Protein AF-A0A9P5T9K4-F1 (afdb_monomer_lite)

Radius of gyration: 27.05 Å; chains: 1; bounding box: 48×56×60 Å

Structure (mmCIF, N/CA/C/O backbone):
data_AF-A0A9P5T9K4-F1
#
_entry.id   AF-A0A9P5T9K4-F1
#
loop_
_atom_site.group_PDB
_atom_site.id
_atom_site.type_symbol
_atom_site.label_atom_id
_atom_site.label_alt_id
_atom_site.label_comp_id
_atom_site.label_asym_id
_atom_site.label_entity_id
_atom_site.label_seq_id
_atom_site.pdbx_PDB_ins_code
_atom_site.Cartn_x
_atom_site.Cartn_y
_atom_site.Cartn_z
_atom_site.occupancy
_atom_site.B_iso_or_equiv
_atom_site.auth_seq_id
_atom_site.auth_comp_id
_atom_site.auth_asym_id
_atom_site.auth_atom_id
_atom_site.pdbx_PDB_model_num
ATOM 1 N N . MET A 1 1 ? -18.510 -46.119 -11.137 1.00 57.06 1 MET A N 1
ATOM 2 C CA . MET A 1 1 ? -18.893 -44.706 -10.922 1.00 57.06 1 MET A CA 1
ATOM 3 C C . MET A 1 1 ? -19.464 -44.498 -9.511 1.00 57.06 1 MET A C 1
ATOM 5 O O . MET A 1 1 ? -18.830 -43.805 -8.734 1.00 57.06 1 MET A O 1
ATOM 9 N N . ALA A 1 2 ? -20.535 -45.196 -9.101 1.00 64.06 2 ALA A N 1
ATOM 10 C CA . ALA A 1 2 ? -21.202 -44.984 -7.798 1.00 64.06 2 ALA A CA 1
ATOM 11 C C . ALA A 1 2 ? -20.360 -45.244 -6.521 1.00 64.06 2 ALA A C 1
ATOM 13 O O . ALA A 1 2 ? -20.549 -44.584 -5.503 1.00 64.06 2 ALA A O 1
ATOM 14 N N . ARG A 1 3 ? -19.406 -46.190 -6.537 1.00 66.56 3 ARG A N 1
ATOM 15 C CA . ARG A 1 3 ? -18.561 -46.477 -5.353 1.00 66.56 3 ARG A CA 1
ATOM 16 C C . ARG A 1 3 ? -17.646 -45.309 -4.975 1.00 66.56 3 ARG A C 1
ATOM 18 O O . ARG A 1 3 ? -17.427 -45.081 -3.789 1.00 66.56 3 ARG A O 1
ATOM 25 N N . SER A 1 4 ? -17.147 -44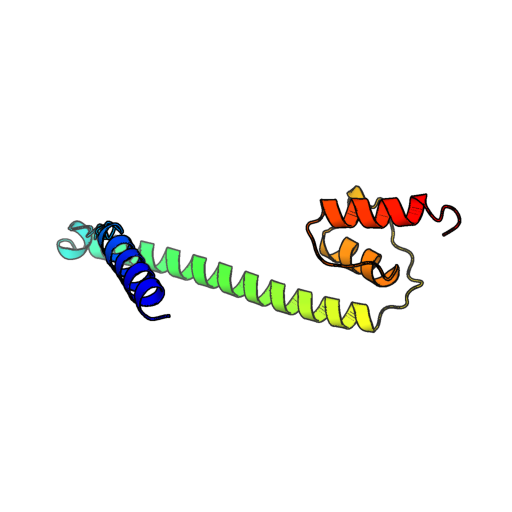.575 -5.966 1.00 74.62 4 SER A N 1
ATOM 26 C CA . SER A 1 4 ? -16.263 -43.427 -5.754 1.00 74.62 4 SER A CA 1
ATOM 27 C C . SER A 1 4 ? -17.026 -42.258 -5.130 1.00 74.62 4 SER A C 1
ATOM 29 O O . SER A 1 4 ? -16.567 -41.673 -4.156 1.00 74.62 4 SER A O 1
ATOM 31 N N . GLU A 1 5 ? -18.249 -42.006 -5.600 1.00 77.75 5 GLU A N 1
ATOM 32 C CA . GLU A 1 5 ? -19.129 -40.965 -5.054 1.00 77.75 5 GLU A CA 1
ATOM 33 C C . GLU A 1 5 ? -19.503 -41.232 -3.593 1.00 77.75 5 GLU A C 1
ATOM 35 O O . GLU A 1 5 ? -19.442 -40.328 -2.760 1.00 77.75 5 GLU A O 1
ATOM 40 N N . ILE A 1 6 ? -19.815 -42.485 -3.244 1.00 82.44 6 ILE A N 1
ATOM 41 C CA . ILE A 1 6 ? -20.100 -42.877 -1.855 1.00 82.44 6 ILE A CA 1
ATOM 42 C C . ILE A 1 6 ? -18.872 -42.644 -0.964 1.00 82.44 6 ILE A C 1
ATOM 44 O O . ILE A 1 6 ? -18.996 -42.176 0.171 1.00 82.44 6 ILE A O 1
ATOM 48 N N . GLN A 1 7 ? -17.674 -42.939 -1.471 1.00 81.38 7 GLN A N 1
ATOM 49 C CA . GLN A 1 7 ? -16.431 -42.759 -0.726 1.00 81.38 7 GLN A CA 1
ATOM 50 C C . GLN A 1 7 ? -16.101 -41.273 -0.517 1.00 81.38 7 GLN A C 1
ATOM 52 O O . GLN A 1 7 ? -15.677 -40.882 0.574 1.00 81.38 7 GLN A O 1
ATOM 57 N N . ASP A 1 8 ? -16.365 -40.436 -1.517 1.00 80.81 8 ASP A N 1
ATOM 58 C CA . ASP A 1 8 ? -16.171 -38.988 -1.442 1.00 80.81 8 ASP A CA 1
ATOM 59 C C . ASP A 1 8 ? -17.196 -38.310 -0.528 1.00 80.81 8 ASP A C 1
ATOM 61 O O . ASP A 1 8 ? -16.840 -37.431 0.264 1.00 80.81 8 ASP A O 1
ATOM 65 N N . LEU A 1 9 ? -18.454 -38.759 -0.555 1.00 81.12 9 LEU A N 1
ATOM 66 C CA . LEU A 1 9 ? -19.487 -38.307 0.377 1.00 81.12 9 LEU A CA 1
ATOM 67 C C . LEU A 1 9 ? -19.130 -38.670 1.822 1.00 81.12 9 LEU A C 1
ATOM 69 O O . LEU A 1 9 ? -19.217 -37.814 2.705 1.00 81.12 9 LEU A O 1
ATOM 73 N N . LYS A 1 10 ? -18.636 -39.890 2.061 1.00 81.00 10 LYS A N 1
ATOM 74 C CA . LYS A 1 10 ? -18.203 -40.339 3.393 1.00 81.00 10 LYS A CA 1
ATOM 75 C C . LYS A 1 10 ? -17.007 -39.532 3.910 1.00 81.00 10 LYS A C 1
ATOM 77 O O . LYS A 1 10 ? -16.998 -39.119 5.068 1.00 81.00 10 LYS A O 1
ATOM 82 N N . LYS A 1 11 ? -16.033 -39.218 3.046 1.00 80.25 11 LYS A N 1
ATOM 83 C CA . LYS A 1 11 ? -14.906 -38.328 3.384 1.00 80.25 11 LYS A CA 1
ATOM 84 C C . LYS A 1 11 ? -15.376 -36.913 3.732 1.00 80.25 11 LYS A C 1
ATOM 86 O O . LYS A 1 11 ? -14.916 -36.347 4.720 1.00 80.25 11 LYS A O 1
ATOM 91 N N . ARG A 1 12 ? -16.306 -36.341 2.957 1.00 76.56 12 ARG A N 1
ATOM 92 C CA . ARG A 1 12 ? -16.856 -34.994 3.207 1.00 76.56 12 ARG A CA 1
ATOM 93 C C . ARG A 1 12 ? -17.688 -34.921 4.486 1.00 76.56 12 ARG A C 1
ATOM 95 O O . ARG A 1 12 ? -17.615 -33.908 5.179 1.00 76.56 12 ARG A O 1
ATOM 102 N N . ALA A 1 13 ? -18.455 -35.964 4.801 1.00 76.44 13 ALA A N 1
ATOM 103 C CA . ALA A 1 13 ? -19.226 -36.050 6.039 1.00 76.44 13 ALA A CA 1
ATOM 104 C C . ALA A 1 13 ? -18.297 -36.097 7.262 1.00 76.44 13 ALA A C 1
ATOM 106 O O . ALA A 1 13 ? -18.379 -35.224 8.126 1.00 76.44 13 ALA A O 1
ATOM 107 N N . ASN A 1 14 ? -17.315 -37.003 7.257 1.00 72.25 14 ASN A N 1
ATOM 108 C CA . ASN A 1 14 ? -16.354 -37.138 8.355 1.00 72.25 14 ASN A CA 1
ATOM 109 C C . ASN A 1 14 ? -15.483 -35.879 8.531 1.00 72.25 14 ASN A C 1
ATOM 111 O O . ASN A 1 14 ? -15.154 -35.500 9.652 1.00 72.25 14 ASN A O 1
ATOM 115 N N . ALA A 1 15 ? -15.146 -35.181 7.440 1.00 69.06 15 ALA A N 1
ATOM 116 C CA . ALA A 1 15 ? -14.413 -33.913 7.494 1.00 69.06 15 ALA A CA 1
ATOM 117 C C . ALA A 1 15 ? -15.250 -32.733 8.028 1.00 69.06 15 ALA A C 1
ATOM 119 O O . ALA A 1 15 ? -14.686 -31.737 8.480 1.00 69.06 15 ALA A O 1
ATOM 120 N N . LYS A 1 16 ? -16.586 -32.802 7.960 1.00 61.94 16 LYS A N 1
ATOM 121 C CA . LYS A 1 16 ? -17.478 -31.810 8.586 1.00 61.94 16 LYS A CA 1
ATOM 122 C C . LYS A 1 16 ? -17.668 -32.080 10.079 1.00 61.94 16 LYS A C 1
ATOM 124 O O . LYS A 1 16 ? -17.795 -31.117 10.829 1.00 61.94 16 LYS A O 1
ATOM 129 N N . GLU A 1 17 ? -17.641 -33.344 10.495 1.00 60.75 17 GLU A N 1
ATOM 130 C CA . GLU A 1 17 ? -17.696 -33.761 11.904 1.00 60.75 17 GLU A CA 1
ATOM 131 C C . GLU A 1 17 ? -16.379 -33.506 12.653 1.00 60.75 17 GLU A C 1
ATOM 133 O O . GLU A 1 17 ? -16.398 -33.069 13.801 1.00 60.75 17 GLU A O 1
ATOM 138 N N . SER A 1 18 ? -15.229 -33.683 11.991 1.00 59.50 18 SER A N 1
ATOM 139 C CA . SER A 1 18 ? -13.910 -33.434 12.594 1.00 59.50 18 SER A CA 1
ATOM 140 C C . SER A 1 18 ? -13.552 -31.952 12.735 1.00 59.50 18 SER A C 1
ATOM 142 O O . SER A 1 18 ? -12.613 -31.602 13.456 1.00 59.50 18 SER A O 1
ATOM 144 N N . ARG A 1 19 ? -14.304 -31.049 12.090 1.00 63.44 19 ARG A N 1
ATOM 145 C CA . ARG A 1 19 ? -14.217 -29.613 12.366 1.00 63.44 19 ARG A CA 1
ATOM 146 C C . ARG A 1 19 ? -14.872 -29.355 13.713 1.00 63.44 19 ARG A C 1
ATOM 148 O O . ARG A 1 19 ? -16.050 -29.011 13.787 1.00 63.44 19 ARG A O 1
ATOM 155 N N . THR A 1 20 ? -14.082 -29.470 14.776 1.00 63.84 20 THR A N 1
ATOM 156 C CA . THR A 1 20 ? -14.392 -28.874 16.073 1.00 63.84 20 THR A CA 1
ATOM 157 C C . THR A 1 20 ? -14.770 -27.419 15.830 1.00 63.84 20 THR A C 1
ATOM 159 O O . THR A 1 20 ? -13.925 -26.565 15.556 1.00 63.84 20 THR A O 1
ATOM 162 N N . ARG A 1 21 ? -16.077 -27.131 15.852 1.00 65.00 21 ARG A N 1
ATOM 163 C CA . ARG A 1 21 ? -16.584 -25.763 15.805 1.00 65.00 21 ARG A CA 1
ATOM 164 C C . ARG A 1 21 ? -15.964 -25.075 17.010 1.00 65.00 21 ARG A C 1
ATOM 166 O O . ARG A 1 21 ? -16.355 -25.366 18.139 1.00 65.00 21 ARG A O 1
ATOM 173 N N . LYS A 1 22 ? -14.947 -24.234 16.788 1.00 64.94 22 LYS A N 1
ATOM 174 C CA . LYS A 1 22 ? -14.384 -23.396 17.847 1.00 64.94 22 LYS A CA 1
ATOM 175 C C . LYS A 1 22 ? -15.568 -22.658 18.455 1.00 64.94 22 LYS A C 1
ATOM 177 O O . LYS A 1 22 ? -16.196 -21.849 17.776 1.00 64.94 22 LYS A O 1
ATOM 182 N N . ARG A 1 23 ? -15.923 -23.004 19.695 1.00 64.38 23 ARG A N 1
ATOM 183 C CA . ARG A 1 23 ? -16.966 -22.299 20.434 1.00 64.38 23 ARG A CA 1
ATOM 184 C C . ARG A 1 23 ? -16.528 -20.843 20.493 1.00 64.38 23 ARG A C 1
ATOM 186 O O . ARG A 1 23 ? -15.459 -20.546 21.026 1.00 64.38 23 ARG A O 1
ATOM 193 N N . GLN A 1 24 ? -17.306 -19.966 19.873 1.00 62.31 24 GLN A N 1
ATOM 194 C CA . GLN A 1 24 ? -17.049 -18.538 19.903 1.00 62.31 24 GLN A CA 1
ATOM 195 C C . GLN A 1 24 ? -17.202 -18.103 21.361 1.00 62.31 24 GLN A C 1
ATOM 197 O O . GLN A 1 24 ? -18.299 -18.153 21.913 1.00 62.31 24 GLN A O 1
ATOM 202 N N . LYS A 1 25 ? -16.085 -17.784 22.026 1.00 63.44 25 LYS A N 1
ATOM 203 C CA . LYS A 1 25 ? -16.126 -17.224 23.377 1.00 63.44 25 LYS A CA 1
ATOM 204 C C . LYS A 1 25 ? -16.785 -15.855 23.273 1.00 63.44 25 LYS A C 1
ATOM 206 O O . LYS A 1 25 ? -16.205 -14.926 22.718 1.00 63.44 25 LYS A O 1
ATOM 211 N N . LEU A 1 26 ? -18.010 -15.767 23.773 1.00 61.59 26 LEU A N 1
ATOM 212 C CA . LEU A 1 26 ? -18.713 -14.510 23.968 1.00 61.59 26 LEU A CA 1
ATOM 213 C C . LEU A 1 26 ? -18.081 -13.856 25.198 1.00 61.59 26 LEU A C 1
ATOM 215 O O . LEU A 1 26 ? -18.388 -14.214 26.331 1.00 61.59 26 LEU A O 1
ATOM 219 N N . ASN A 1 27 ? -17.118 -12.965 24.966 1.00 62.03 27 ASN A N 1
ATOM 220 C CA . ASN A 1 27 ? -16.576 -12.119 26.023 1.00 62.03 27 ASN A CA 1
ATOM 221 C C . ASN A 1 27 ? -17.631 -11.056 26.338 1.00 62.03 27 ASN A C 1
ATOM 223 O O . ASN A 1 27 ? -17.641 -9.986 25.736 1.00 62.03 27 ASN A O 1
ATOM 227 N N . VAL A 1 28 ? -18.563 -11.400 27.224 1.00 63.25 28 VAL A N 1
ATOM 228 C CA . VAL A 1 28 ? -19.533 -10.454 27.773 1.00 63.25 28 VAL A CA 1
ATOM 229 C C . VAL A 1 28 ? -18.877 -9.802 28.976 1.00 63.25 28 VAL A C 1
ATOM 231 O O . VAL A 1 28 ? -18.682 -10.443 30.008 1.00 63.25 28 VAL A O 1
ATOM 234 N N . ASP A 1 29 ? -18.497 -8.538 28.830 1.00 66.38 29 ASP A N 1
ATOM 235 C CA . ASP A 1 29 ? -17.967 -7.758 29.938 1.00 66.38 29 ASP A CA 1
ATOM 236 C C . ASP A 1 29 ? -19.149 -7.370 30.840 1.00 66.38 29 ASP A C 1
ATOM 238 O O . ASP A 1 29 ? -19.887 -6.425 30.564 1.00 66.38 29 ASP A O 1
ATOM 242 N N . ALA A 1 30 ? -19.413 -8.176 31.875 1.00 66.19 30 ALA A N 1
ATOM 243 C CA . ALA A 1 30 ? -20.613 -8.056 32.712 1.00 66.19 30 ALA A CA 1
ATOM 244 C C . ALA A 1 30 ? -20.771 -6.653 33.327 1.00 66.19 30 ALA A C 1
ATOM 246 O O . ALA A 1 30 ? -21.891 -6.185 33.515 1.00 66.19 30 ALA A O 1
ATOM 247 N N . ARG A 1 31 ? -19.655 -5.943 33.551 1.00 60.28 31 ARG A N 1
ATOM 248 C CA . ARG A 1 31 ? -19.642 -4.559 34.048 1.00 60.28 31 ARG A CA 1
ATOM 249 C C . ARG A 1 31 ? -20.342 -3.581 33.108 1.00 60.28 31 ARG A C 1
ATOM 251 O O . ARG A 1 31 ? -20.943 -2.630 33.592 1.00 60.28 31 ARG A O 1
ATOM 258 N N . CYS A 1 32 ? -20.310 -3.826 31.799 1.00 61.41 32 CYS A N 1
ATOM 259 C CA . CYS A 1 32 ? -20.996 -3.001 30.805 1.00 61.41 32 CYS A CA 1
ATOM 260 C C . CYS A 1 32 ? -22.522 -3.158 30.844 1.00 61.41 32 CYS A C 1
ATOM 262 O O . CYS A 1 32 ? -23.223 -2.300 30.321 1.00 61.41 32 CYS A O 1
ATOM 264 N N . LEU A 1 33 ? -23.033 -4.239 31.445 1.00 65.19 33 LEU A N 1
ATOM 265 C CA . LEU A 1 33 ? -24.468 -4.512 31.566 1.00 65.19 33 LEU A CA 1
ATOM 266 C C . LEU A 1 33 ? -25.047 -4.082 32.919 1.00 65.19 33 LEU A C 1
ATOM 268 O O . LEU A 1 33 ? -26.249 -3.862 33.015 1.00 65.19 33 LEU A O 1
ATOM 272 N N . THR A 1 34 ? -24.218 -4.003 33.964 1.00 73.56 34 THR A N 1
ATOM 273 C CA . THR A 1 34 ? -24.688 -3.853 35.352 1.00 73.56 34 THR A CA 1
ATOM 274 C C . THR A 1 34 ? -24.304 -2.534 36.019 1.00 73.56 34 THR A C 1
ATOM 276 O O . THR A 1 34 ? -24.747 -2.292 37.137 1.00 73.56 34 THR A O 1
ATOM 279 N N . SER A 1 35 ? -23.459 -1.705 35.400 1.00 78.38 35 SER A N 1
ATOM 280 C CA . SER A 1 35 ? -23.023 -0.419 35.962 1.00 78.38 35 SER A CA 1
ATOM 281 C C . SER A 1 35 ? -23.028 0.683 34.906 1.00 78.38 35 SER A C 1
ATOM 283 O O . SER A 1 35 ? -22.542 0.482 33.790 1.00 78.38 35 SER A O 1
ATOM 285 N N . ASP A 1 36 ? -23.503 1.868 35.290 1.00 78.06 36 ASP A N 1
ATOM 286 C CA . ASP A 1 36 ? -23.500 3.069 34.447 1.00 78.06 36 ASP A CA 1
ATOM 287 C C . ASP A 1 36 ? -22.076 3.469 34.020 1.00 78.06 36 ASP A C 1
ATOM 289 O O . ASP A 1 36 ? -21.854 3.910 32.891 1.00 78.06 36 ASP A O 1
ATOM 293 N N . GLU A 1 37 ? -21.079 3.251 34.884 1.00 77.81 37 GLU A N 1
ATOM 294 C CA . GLU A 1 37 ? -19.666 3.492 34.559 1.00 77.81 37 GLU A CA 1
ATOM 295 C C . GLU A 1 37 ? -19.158 2.520 33.485 1.00 77.81 37 GLU A C 1
ATOM 297 O O . GLU A 1 37 ? -18.435 2.909 32.565 1.00 77.81 37 GLU A O 1
ATOM 302 N N . GLY A 1 38 ? -19.575 1.253 33.564 1.00 77.38 38 GLY A N 1
ATOM 303 C CA . GLY A 1 38 ? -19.217 0.235 32.580 1.00 77.38 38 GLY A CA 1
ATOM 304 C C . GLY A 1 38 ? -19.870 0.479 31.220 1.00 77.38 38 GLY A C 1
ATOM 305 O O . GLY A 1 38 ? -19.244 0.220 30.190 1.00 77.38 38 GLY A O 1
ATOM 306 N N . LEU A 1 39 ? -21.095 1.012 31.206 1.00 78.31 39 LEU A N 1
ATOM 307 C CA . LEU A 1 39 ? -21.789 1.414 29.983 1.00 78.31 39 LEU A CA 1
ATOM 308 C C . LEU A 1 39 ? -21.058 2.572 29.284 1.00 78.31 39 LEU A C 1
ATOM 310 O O . LEU A 1 39 ? -20.827 2.513 28.075 1.00 78.31 39 LEU A O 1
ATOM 314 N N . ARG A 1 40 ? -20.631 3.597 30.039 1.00 81.88 40 ARG A N 1
ATOM 315 C CA . ARG A 1 40 ? -19.875 4.742 29.493 1.00 81.88 40 ARG A CA 1
ATOM 316 C C . ARG A 1 40 ? -18.537 4.313 28.896 1.00 81.88 40 ARG A C 1
ATOM 318 O O . ARG A 1 40 ? -18.231 4.684 27.765 1.00 81.88 40 ARG A O 1
ATOM 325 N N . LEU A 1 41 ? -17.779 3.471 29.601 1.00 79.88 41 LEU A N 1
ATOM 326 C CA . LEU A 1 41 ? -16.508 2.941 29.095 1.00 79.88 41 LEU A CA 1
ATOM 327 C C . LEU A 1 41 ? -16.691 2.109 27.815 1.00 79.88 41 LEU A C 1
ATOM 329 O O . LEU A 1 41 ? -15.877 2.207 26.895 1.00 79.88 41 LEU A O 1
ATOM 333 N N . ALA A 1 42 ? -17.765 1.317 27.724 1.00 81.81 42 ALA A N 1
ATOM 334 C CA . ALA A 1 42 ? -18.079 0.556 26.516 1.00 81.81 42 ALA A CA 1
ATOM 335 C C . ALA A 1 42 ? -18.375 1.475 25.324 1.00 81.81 42 ALA A C 1
ATOM 337 O O . ALA A 1 42 ? -17.836 1.261 24.238 1.00 81.81 42 ALA A O 1
ATOM 338 N N . GLN A 1 43 ? -19.180 2.520 25.537 1.00 84.31 43 GLN A N 1
ATOM 339 C CA . GLN A 1 43 ? -19.514 3.505 24.507 1.00 84.31 43 GLN A CA 1
ATOM 340 C C . GLN A 1 43 ? -18.274 4.264 24.017 1.00 84.31 43 GLN A C 1
ATOM 342 O O . GLN A 1 43 ? -18.077 4.402 22.809 1.00 84.31 43 GLN A O 1
ATOM 347 N N . GLU A 1 44 ? -17.395 4.700 24.922 1.00 83.38 44 GLU A N 1
ATOM 348 C CA . GLU A 1 44 ? -16.137 5.361 24.554 1.00 83.38 44 GLU A CA 1
ATOM 349 C C . GLU A 1 44 ? -15.218 4.438 23.748 1.00 83.38 44 GLU A C 1
ATOM 351 O O . GLU A 1 44 ? -14.651 4.838 22.726 1.00 83.38 44 GLU A O 1
ATOM 356 N N . GLN A 1 45 ? -15.091 3.180 24.172 1.00 83.38 45 GLN A N 1
ATOM 357 C CA . GLN A 1 45 ? -14.247 2.214 23.483 1.00 83.38 45 GLN A CA 1
ATOM 358 C C . GLN A 1 45 ? -14.811 1.850 22.102 1.00 83.38 45 GLN A C 1
ATOM 360 O O . GLN A 1 45 ? -14.047 1.680 21.149 1.00 83.38 45 GLN A O 1
ATOM 365 N N . GLN A 1 46 ? -16.135 1.773 21.971 1.00 83.00 46 GLN A N 1
ATOM 366 C CA . GLN A 1 46 ? -16.805 1.550 20.695 1.00 83.00 46 GLN A CA 1
ATOM 367 C C . GLN A 1 46 ? -16.611 2.745 19.751 1.00 83.00 46 GLN A C 1
ATOM 369 O O . GLN A 1 46 ? -16.158 2.553 18.623 1.00 83.00 46 GLN A O 1
ATOM 374 N N . ALA A 1 47 ? -16.786 3.975 20.241 1.00 84.88 47 ALA A N 1
ATOM 375 C CA . ALA A 1 47 ? -16.525 5.189 19.468 1.00 84.88 47 ALA A CA 1
ATOM 376 C C . ALA A 1 47 ? -15.057 5.296 19.007 1.00 84.88 47 ALA A C 1
ATOM 378 O O . ALA A 1 47 ? -14.774 5.761 17.900 1.00 84.88 47 ALA A O 1
ATOM 379 N N . LEU A 1 48 ? -14.096 4.851 19.825 1.00 85.12 48 LEU A N 1
ATOM 380 C CA . LEU A 1 48 ? -12.683 4.781 19.436 1.00 85.12 48 LEU A CA 1
ATOM 381 C C . LEU A 1 48 ? -12.440 3.769 18.311 1.00 85.12 48 LEU A C 1
ATOM 383 O O . LEU A 1 48 ? -11.697 4.072 17.374 1.00 85.12 48 LEU A O 1
ATOM 387 N N . ARG A 1 49 ? -13.058 2.585 18.386 1.00 84.44 49 ARG A N 1
ATOM 388 C CA . ARG A 1 49 ? -12.947 1.556 17.340 1.00 84.44 49 ARG A CA 1
ATOM 389 C C . ARG A 1 49 ? -13.556 2.038 16.030 1.00 84.44 49 ARG A C 1
ATOM 391 O O . ARG A 1 49 ? -12.878 1.972 15.010 1.00 84.44 49 ARG A O 1
ATOM 398 N N . GLU A 1 50 ? -14.753 2.613 16.074 1.00 84.44 50 GLU A N 1
ATOM 399 C CA . GLU A 1 50 ? -15.429 3.169 14.895 1.00 84.44 50 GLU A CA 1
ATOM 400 C C . GLU A 1 50 ? -14.596 4.280 14.240 1.00 84.44 50 GLU A C 1
ATOM 402 O O . GLU A 1 50 ? -14.377 4.268 13.029 1.00 84.44 50 GLU A O 1
ATOM 407 N N . LYS A 1 51 ? -14.012 5.193 15.031 1.00 85.56 51 LYS A N 1
ATOM 408 C CA . LYS A 1 51 ? -13.087 6.215 14.508 1.00 85.56 51 LYS A CA 1
ATOM 409 C C . LYS A 1 51 ? -11.856 5.605 13.835 1.00 85.56 51 LYS A C 1
ATOM 411 O O . LYS A 1 51 ? -11.394 6.125 12.820 1.00 85.56 51 LYS A O 1
ATOM 416 N N . GLN A 1 52 ? -11.285 4.538 14.394 1.00 83.88 52 GLN A N 1
ATOM 417 C CA . GLN A 1 52 ? -10.130 3.866 13.793 1.00 83.88 52 GLN A CA 1
ATOM 418 C C . GLN A 1 52 ? -10.500 3.109 12.515 1.00 83.88 52 GLN A C 1
ATOM 420 O O . GLN A 1 52 ? -9.721 3.120 11.562 1.00 83.88 52 GLN A O 1
ATOM 425 N N . GLU A 1 53 ? -11.659 2.458 12.482 1.00 82.50 53 GLU A N 1
ATOM 426 C CA . GLU A 1 53 ? -12.149 1.751 11.298 1.00 82.50 53 GLU A CA 1
ATOM 427 C C . GLU A 1 53 ? -12.465 2.717 10.159 1.00 82.50 53 GLU A C 1
ATOM 429 O O . GLU A 1 53 ? -11.997 2.493 9.043 1.00 82.50 53 GLU A O 1
ATOM 434 N N . ASN A 1 54 ? -13.125 3.841 10.446 1.00 82.94 54 ASN A N 1
ATOM 435 C CA . ASN A 1 54 ? -13.391 4.875 9.446 1.00 82.94 54 ASN A CA 1
ATOM 436 C C . ASN A 1 54 ? -12.090 5.434 8.856 1.00 82.94 54 ASN A C 1
ATOM 438 O O . ASN A 1 54 ? -11.937 5.459 7.638 1.00 82.94 54 ASN A O 1
ATOM 442 N N . LYS A 1 55 ? -11.088 5.747 9.692 1.00 85.56 55 LYS A N 1
ATOM 443 C CA . LYS A 1 55 ? -9.763 6.185 9.208 1.00 85.56 55 LYS A CA 1
ATOM 444 C C . LYS A 1 55 ? -9.077 5.145 8.323 1.00 85.56 55 LYS A C 1
ATOM 446 O O . LYS A 1 55 ? -8.439 5.497 7.333 1.00 85.56 55 LYS A O 1
ATOM 451 N N . LYS A 1 56 ? -9.169 3.859 8.675 1.00 84.94 56 LYS A N 1
ATOM 452 C CA . LYS A 1 56 ? -8.597 2.774 7.860 1.00 84.94 56 LYS A CA 1
ATOM 453 C C . LYS A 1 56 ? -9.309 2.656 6.516 1.00 84.94 56 LYS A C 1
ATOM 455 O O . LYS A 1 56 ? -8.643 2.436 5.507 1.00 84.94 56 LYS A O 1
ATOM 460 N N . ARG A 1 57 ? -10.633 2.808 6.508 1.00 77.56 57 ARG A N 1
ATOM 461 C CA . ARG A 1 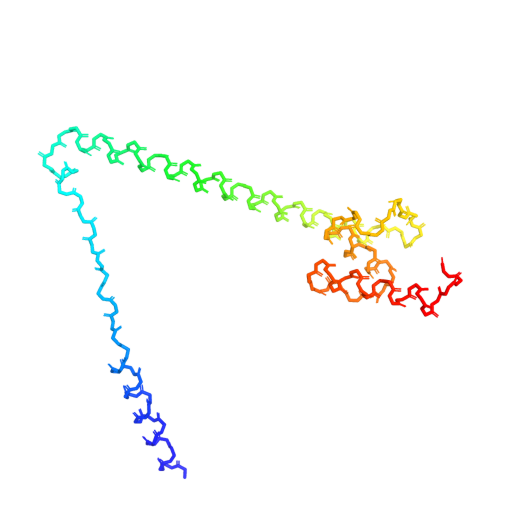57 ? -11.446 2.755 5.297 1.00 77.56 57 ARG A CA 1
ATOM 462 C C . ARG A 1 57 ? -11.147 3.931 4.371 1.00 77.56 57 ARG A C 1
ATOM 464 O O . ARG A 1 57 ? -10.816 3.694 3.216 1.00 77.56 57 ARG A O 1
ATOM 471 N N . GLU A 1 58 ? -11.137 5.155 4.891 1.00 83.19 58 GLU A N 1
ATOM 472 C CA . GLU A 1 58 ? -10.764 6.354 4.127 1.00 83.19 58 GLU A CA 1
ATOM 473 C C . GLU A 1 58 ? -9.349 6.231 3.543 1.00 83.19 58 GLU A C 1
ATOM 475 O O . GLU A 1 58 ? -9.132 6.488 2.361 1.00 83.19 58 GLU A O 1
ATOM 480 N N . ALA A 1 59 ? -8.378 5.759 4.334 1.00 82.12 59 ALA A N 1
ATOM 481 C CA . ALA A 1 59 ? -7.015 5.543 3.853 1.00 82.12 59 ALA A CA 1
ATOM 482 C C . ALA A 1 59 ? -6.933 4.467 2.756 1.00 82.12 59 ALA A C 1
ATOM 484 O O . ALA A 1 59 ? -6.101 4.565 1.853 1.00 82.12 59 ALA A O 1
ATOM 485 N N . HIS A 1 60 ? -7.768 3.428 2.828 1.00 79.25 60 HIS A N 1
ATOM 486 C CA . HIS A 1 60 ? -7.855 2.415 1.781 1.00 79.25 60 HIS A CA 1
ATOM 487 C C . HIS A 1 60 ? -8.473 2.992 0.502 1.00 79.25 60 HIS A C 1
ATOM 489 O O . HIS A 1 60 ? -7.908 2.819 -0.573 1.00 79.25 60 HIS A O 1
ATOM 495 N N . GLU A 1 61 ? -9.582 3.721 0.613 1.00 80.75 61 GLU A N 1
ATOM 496 C CA . GLU A 1 61 ? -10.256 4.358 -0.524 1.00 80.75 61 GLU A CA 1
ATOM 497 C C . GLU A 1 61 ? -9.337 5.370 -1.227 1.00 80.75 61 GLU A C 1
ATOM 499 O O . GLU A 1 61 ? -9.212 5.337 -2.451 1.00 80.75 61 GLU A O 1
ATOM 504 N N . GLN A 1 62 ? -8.583 6.178 -0.473 1.00 80.56 62 GLN A N 1
ATOM 505 C CA . GLN A 1 62 ? -7.577 7.086 -1.038 1.00 80.56 62 GLN A CA 1
ATOM 506 C C . GLN A 1 62 ? -6.437 6.347 -1.748 1.00 80.56 62 GLN A C 1
ATOM 508 O O . GLN A 1 62 ? -5.958 6.801 -2.787 1.00 80.56 62 GLN A O 1
ATOM 513 N N . ARG A 1 63 ? -5.983 5.208 -1.208 1.00 77.31 63 ARG A N 1
ATOM 514 C CA . ARG A 1 63 ? -4.948 4.387 -1.857 1.00 77.31 63 ARG A CA 1
ATOM 515 C C . ARG A 1 63 ? -5.436 3.824 -3.183 1.00 77.31 63 ARG A C 1
ATOM 517 O O . ARG A 1 63 ? -4.702 3.916 -4.159 1.00 77.31 63 ARG A O 1
ATOM 524 N N . VAL A 1 64 ? -6.663 3.309 -3.218 1.00 79.38 64 VAL A N 1
ATOM 525 C CA . VAL A 1 64 ? -7.277 2.781 -4.442 1.00 79.38 64 VAL A CA 1
ATOM 526 C C . VAL A 1 64 ? -7.462 3.891 -5.478 1.00 79.38 64 VAL A C 1
ATOM 528 O O . VAL A 1 64 ? -7.092 3.707 -6.633 1.00 79.38 64 VAL A O 1
ATOM 531 N N . ALA A 1 65 ? -7.957 5.065 -5.073 1.00 79.00 65 ALA A N 1
ATOM 532 C CA . ALA A 1 65 ? -8.119 6.204 -5.977 1.00 79.00 65 ALA A CA 1
ATOM 533 C C . ALA A 1 65 ? -6.779 6.658 -6.581 1.00 79.00 65 ALA A C 1
ATOM 535 O O . ALA A 1 65 ? -6.677 6.863 -7.789 1.00 79.00 65 ALA A O 1
ATOM 536 N N . LYS A 1 66 ? -5.729 6.747 -5.756 1.00 80.81 66 LYS A N 1
ATOM 537 C CA . LYS A 1 66 ? -4.386 7.142 -6.201 1.00 80.81 66 LYS A CA 1
ATOM 538 C C . LYS A 1 66 ? -3.721 6.090 -7.094 1.00 80.81 66 LYS A C 1
ATOM 540 O O . LYS A 1 66 ? -2.941 6.439 -7.975 1.00 80.81 66 LYS A O 1
ATOM 545 N N . GLU A 1 67 ? -3.997 4.809 -6.866 1.00 78.88 67 GLU A N 1
ATOM 546 C CA . GLU A 1 67 ? -3.520 3.724 -7.729 1.00 78.88 67 GLU A CA 1
ATOM 547 C C . GLU A 1 67 ? -4.204 3.774 -9.102 1.00 78.88 67 GLU A C 1
ATOM 549 O O . GLU A 1 67 ? -3.513 3.707 -10.114 1.00 78.88 67 GLU A O 1
ATOM 554 N N . ALA A 1 68 ? -5.516 4.026 -9.148 1.00 75.44 68 ALA A N 1
ATOM 555 C CA . ALA A 1 68 ? -6.254 4.205 -10.399 1.00 75.44 68 ALA A CA 1
ATOM 556 C C . ALA A 1 68 ? -5.785 5.438 -11.195 1.00 75.44 68 ALA A C 1
ATOM 558 O O . ALA A 1 68 ? -5.681 5.390 -12.419 1.00 75.44 68 ALA A O 1
ATOM 559 N N . GLU A 1 69 ? -5.469 6.543 -10.515 1.00 80.62 69 GLU A N 1
ATOM 560 C CA . GLU A 1 69 ? -4.889 7.729 -11.154 1.00 80.62 69 GLU A CA 1
ATOM 561 C C . GLU A 1 69 ? -3.501 7.431 -11.738 1.00 80.62 69 GLU A C 1
ATOM 563 O O . GLU A 1 69 ? -3.224 7.772 -12.886 1.00 80.62 69 GLU A O 1
ATOM 568 N N . ARG A 1 70 ? -2.647 6.716 -10.994 1.00 75.62 70 ARG A N 1
ATOM 569 C CA . ARG A 1 70 ? -1.342 6.277 -11.506 1.00 75.62 70 ARG A CA 1
ATOM 570 C C . ARG A 1 70 ? -1.467 5.333 -12.695 1.00 75.62 70 ARG A C 1
ATOM 572 O O . ARG A 1 70 ? -0.663 5.433 -13.611 1.00 75.62 70 ARG A O 1
ATOM 579 N N . GLU A 1 71 ? -2.450 4.438 -12.714 1.00 74.38 71 GLU A N 1
ATOM 580 C CA . GLU A 1 71 ? -2.699 3.581 -13.879 1.00 74.38 71 GLU A CA 1
ATOM 581 C C . GLU A 1 71 ? -3.099 4.376 -15.122 1.00 74.38 71 GLU A C 1
ATOM 583 O O . GLU A 1 71 ? -2.644 4.046 -16.214 1.00 74.38 71 GLU A O 1
ATOM 588 N N . ARG A 1 72 ? -3.883 5.449 -14.967 1.00 76.69 72 ARG A N 1
ATOM 589 C CA . ARG A 1 72 ? -4.177 6.363 -16.081 1.00 76.69 72 ARG A CA 1
ATOM 590 C C . ARG A 1 72 ? -2.913 7.047 -16.583 1.00 76.69 72 ARG A C 1
ATOM 592 O O . ARG A 1 72 ? -2.650 7.015 -17.779 1.00 76.69 72 ARG A O 1
ATOM 599 N N . LEU A 1 73 ? -2.092 7.560 -15.668 1.00 78.06 73 LEU A N 1
ATOM 600 C CA . LEU A 1 73 ? -0.810 8.167 -16.025 1.00 78.06 73 LEU A CA 1
ATOM 601 C C . LEU A 1 73 ? 0.117 7.170 -16.732 1.00 78.06 73 LEU A C 1
ATOM 603 O O . LEU A 1 73 ? 0.745 7.541 -17.706 1.00 78.06 73 LEU A O 1
ATOM 607 N N . ARG A 1 74 ? 0.147 5.885 -16.349 1.00 74.69 74 ARG A N 1
ATOM 608 C CA . ARG A 1 74 ? 0.940 4.857 -17.063 1.00 74.69 74 ARG A CA 1
ATOM 609 C C . ARG A 1 74 ? 0.545 4.675 -18.528 1.00 74.69 74 ARG A C 1
ATOM 611 O O . ARG A 1 74 ? 1.385 4.251 -19.316 1.00 74.69 74 ARG A O 1
ATOM 618 N N . LEU A 1 75 ? -0.726 4.898 -18.864 1.00 71.94 75 LEU A N 1
ATOM 619 C CA . LEU A 1 75 ? -1.223 4.796 -20.238 1.00 71.94 75 LEU A CA 1
ATOM 620 C C . LEU A 1 75 ? -0.884 6.044 -21.060 1.00 71.94 75 LEU A C 1
ATOM 622 O O . LEU A 1 75 ? -0.741 5.941 -22.274 1.00 71.94 75 LEU A O 1
ATOM 626 N N . GLU A 1 76 ? -0.771 7.198 -20.402 1.00 75.75 76 GLU A N 1
ATOM 627 C CA . GLU A 1 76 ? -0.463 8.485 -21.033 1.00 75.75 76 GLU A CA 1
ATOM 628 C C . GLU A 1 76 ? 1.043 8.794 -21.065 1.00 75.75 76 GLU A C 1
ATOM 630 O O . GLU A 1 76 ? 1.492 9.530 -21.939 1.00 75.75 76 GLU A O 1
ATOM 635 N N . SER A 1 77 ? 1.828 8.239 -20.138 1.00 69.81 77 SER A N 1
ATOM 636 C CA . SER A 1 77 ? 3.266 8.478 -20.027 1.00 69.81 77 SER A CA 1
ATOM 637 C C . SER A 1 77 ? 4.033 7.884 -21.204 1.00 69.81 77 SER A C 1
ATOM 639 O O . SER A 1 77 ? 3.937 6.692 -21.513 1.00 69.81 77 SER A O 1
ATOM 641 N N . ASP A 1 78 ? 4.881 8.717 -21.802 1.00 68.44 78 ASP A N 1
ATOM 642 C CA . ASP A 1 78 ? 5.817 8.300 -22.832 1.00 68.44 78 ASP A CA 1
ATOM 643 C C . ASP A 1 78 ? 6.845 7.308 -22.280 1.00 68.44 78 ASP A C 1
ATOM 645 O O . ASP A 1 78 ? 7.430 7.481 -21.210 1.00 68.44 78 ASP A O 1
ATOM 649 N N . ARG A 1 79 ? 7.153 6.287 -23.084 1.00 69.12 79 ARG A N 1
ATOM 650 C CA . ARG A 1 79 ? 8.167 5.261 -22.778 1.00 69.12 79 ARG A CA 1
ATOM 651 C C . ARG A 1 79 ? 9.579 5.809 -22.545 1.00 69.12 79 ARG A C 1
ATOM 653 O O . ARG A 1 79 ? 10.430 5.070 -22.065 1.00 69.12 79 ARG A O 1
ATOM 660 N N . ASN A 1 80 ? 9.823 7.060 -22.924 1.00 72.12 80 ASN A N 1
ATOM 661 C CA . ASN A 1 80 ? 11.139 7.691 -22.936 1.00 72.12 80 ASN A CA 1
ATOM 662 C C . ASN A 1 80 ? 11.403 8.599 -21.729 1.00 72.12 80 ASN A C 1
ATOM 664 O O . ASN A 1 80 ? 12.408 9.309 -21.718 1.00 72.12 80 ASN A O 1
ATOM 668 N N . GLU A 1 81 ? 10.524 8.615 -20.725 1.00 73.44 81 GLU A N 1
ATOM 669 C CA . GLU A 1 81 ? 10.761 9.415 -19.527 1.00 73.44 81 GLU A CA 1
ATOM 670 C C . GLU A 1 81 ? 11.942 8.836 -18.715 1.00 73.44 81 GLU A C 1
ATOM 672 O O . GLU A 1 81 ? 11.888 7.685 -18.266 1.00 73.44 81 GLU A O 1
ATOM 677 N N . PRO A 1 82 ? 13.034 9.599 -18.510 1.00 71.81 82 PRO A N 1
ATOM 678 C CA . PRO A 1 82 ? 14.185 9.110 -17.766 1.00 71.81 82 PRO A CA 1
ATOM 679 C C . PRO A 1 82 ? 13.837 8.990 -16.279 1.00 71.81 82 PRO A C 1
ATOM 681 O O . PRO A 1 82 ? 13.496 9.970 -15.614 1.00 71.81 82 PRO A O 1
ATOM 684 N N . PHE A 1 83 ? 13.977 7.791 -15.712 1.00 78.69 83 PHE A N 1
ATOM 685 C CA . PHE A 1 83 ? 13.807 7.612 -14.273 1.00 78.69 83 PHE A CA 1
ATOM 686 C C . PHE A 1 83 ? 15.061 8.081 -13.519 1.00 78.69 83 PHE A C 1
ATOM 688 O O . PHE A 1 83 ? 16.193 7.746 -13.858 1.00 78.69 83 PHE A O 1
ATOM 695 N N . THR A 1 84 ? 14.870 8.853 -12.449 1.00 80.81 84 THR A N 1
ATOM 696 C CA . THR A 1 84 ? 15.974 9.417 -11.653 1.00 80.81 84 THR A CA 1
ATOM 697 C C . THR A 1 84 ? 16.309 8.567 -10.425 1.00 80.81 84 THR A C 1
ATOM 699 O O . THR A 1 84 ? 15.417 8.119 -9.709 1.00 80.81 84 THR A O 1
ATOM 702 N N . GLY A 1 85 ? 17.594 8.385 -10.112 1.00 86.31 85 GLY A N 1
ATOM 703 C CA . GLY A 1 85 ? 18.048 7.705 -8.889 1.00 86.31 85 GLY A CA 1
ATOM 704 C C . GLY A 1 85 ? 18.112 6.173 -8.970 1.00 86.31 85 GLY A C 1
ATOM 705 O O . GLY A 1 85 ? 17.770 5.560 -9.976 1.00 86.31 85 GLY A O 1
ATOM 706 N N . ALA A 1 86 ? 1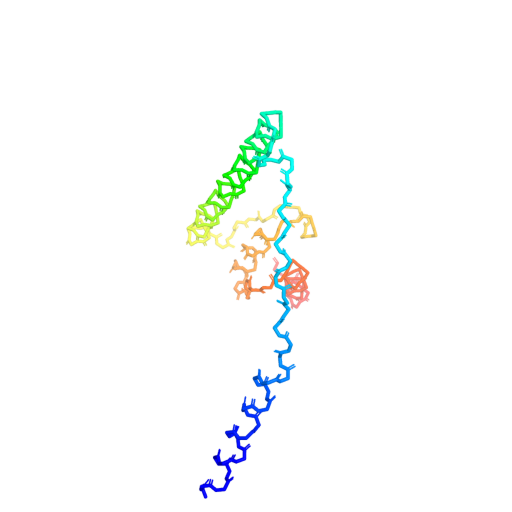8.582 5.543 -7.889 1.00 88.50 86 ALA A N 1
ATOM 707 C CA . ALA A 1 86 ? 18.837 4.102 -7.846 1.00 88.50 86 ALA A CA 1
ATOM 708 C C . ALA A 1 86 ? 17.546 3.261 -7.811 1.00 88.50 86 ALA A C 1
ATOM 710 O O . ALA A 1 86 ? 16.608 3.571 -7.079 1.00 88.50 86 ALA A O 1
ATOM 711 N N . LEU A 1 87 ? 17.526 2.124 -8.518 1.00 88.62 87 LEU A N 1
ATOM 712 C CA . LEU A 1 87 ? 16.376 1.206 -8.536 1.00 88.62 87 LEU A CA 1
ATOM 713 C C . LEU A 1 87 ? 15.981 0.721 -7.131 1.00 88.62 87 LEU A C 1
ATOM 715 O O . LEU A 1 87 ? 14.800 0.615 -6.808 1.00 88.62 87 LEU A O 1
ATOM 719 N N . THR A 1 88 ? 16.952 0.475 -6.250 1.00 88.38 88 THR A N 1
ATOM 720 C CA . THR A 1 88 ? 16.715 -0.052 -4.895 1.00 88.38 88 THR A CA 1
ATOM 721 C C . THR A 1 88 ? 15.911 0.901 -4.001 1.00 88.38 88 THR A C 1
ATOM 723 O O . THR A 1 88 ? 15.131 0.447 -3.150 1.00 88.38 88 THR A O 1
ATOM 726 N N . THR A 1 89 ? 16.041 2.214 -4.216 1.00 89.31 89 THR A N 1
ATOM 727 C CA . THR A 1 89 ? 15.342 3.248 -3.440 1.00 89.31 89 THR A CA 1
ATOM 728 C C . THR A 1 89 ? 13.933 3.529 -3.962 1.00 89.31 89 THR A C 1
ATOM 730 O O . THR A 1 89 ? 13.121 4.092 -3.227 1.00 89.31 89 THR A O 1
ATOM 733 N N . LYS A 1 90 ? 13.590 3.068 -5.173 1.00 88.94 90 LYS A N 1
ATOM 734 C CA . LYS A 1 90 ? 12.258 3.248 -5.765 1.00 88.94 90 LYS A CA 1
ATOM 735 C C . LYS A 1 90 ? 11.160 2.538 -4.983 1.00 88.94 90 LYS A C 1
ATOM 737 O O . LYS A 1 90 ? 11.364 1.487 -4.356 1.00 88.94 90 LYS A O 1
ATOM 742 N N . SER A 1 91 ? 9.969 3.128 -4.996 1.00 90.19 91 SER A N 1
ATOM 743 C CA . SER A 1 91 ? 8.798 2.516 -4.377 1.00 90.19 91 SER A CA 1
ATOM 744 C C . SER A 1 91 ? 8.270 1.367 -5.248 1.00 90.19 91 SER A C 1
ATOM 746 O O . SER A 1 91 ? 8.617 1.246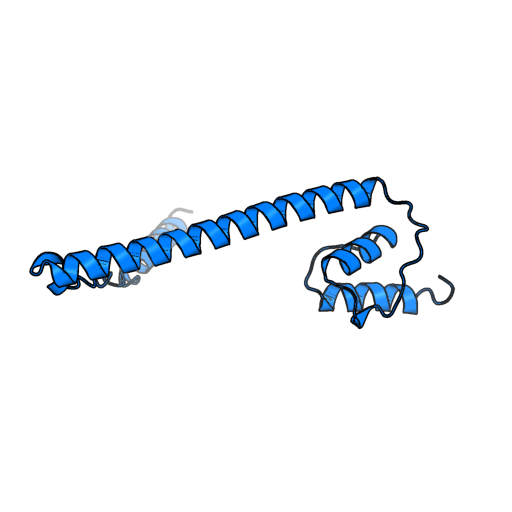 -6.421 1.00 90.19 91 SER A O 1
ATOM 748 N N . LYS A 1 92 ? 7.447 0.476 -4.676 1.00 90.12 92 LYS A N 1
ATOM 749 C CA . LYS A 1 92 ? 6.818 -0.610 -5.449 1.00 90.12 92 LYS A CA 1
ATOM 750 C C . LYS A 1 92 ? 6.068 -0.090 -6.690 1.00 90.12 92 LYS A C 1
ATOM 752 O O . LYS A 1 92 ? 6.293 -0.680 -7.742 1.00 90.12 92 LYS A O 1
ATOM 757 N N . PRO A 1 93 ? 5.199 0.939 -6.605 1.00 87.31 93 PRO A N 1
ATOM 758 C CA . PRO A 1 93 ? 4.494 1.411 -7.791 1.00 87.31 93 PRO A CA 1
ATOM 759 C C . PRO A 1 93 ? 5.461 1.974 -8.835 1.00 87.31 93 PRO A C 1
ATOM 761 O O . PRO A 1 93 ? 5.334 1.598 -9.987 1.00 87.31 93 PRO A O 1
ATOM 764 N N . ASP A 1 94 ? 6.498 2.722 -8.442 1.00 87.25 94 ASP A N 1
ATOM 765 C CA . ASP A 1 94 ? 7.475 3.241 -9.415 1.00 87.25 94 ASP A CA 1
ATOM 766 C C . ASP A 1 94 ? 8.227 2.103 -10.133 1.00 87.25 94 ASP A C 1
ATOM 768 O O . ASP A 1 94 ? 8.526 2.186 -11.317 1.00 87.25 94 ASP A O 1
ATOM 772 N N . LEU A 1 95 ? 8.509 0.995 -9.439 1.00 91.00 95 LEU A N 1
ATOM 773 C CA . LEU A 1 95 ? 9.096 -0.193 -10.068 1.00 91.00 95 LEU A CA 1
ATOM 774 C C . LEU A 1 95 ? 8.123 -0.891 -11.025 1.00 91.00 95 LEU A C 1
ATOM 776 O O . LEU A 1 95 ? 8.561 -1.492 -11.999 1.00 91.00 95 LEU A O 1
ATOM 780 N N . GLN A 1 96 ? 6.815 -0.830 -10.773 1.00 91.19 96 GLN A N 1
ATOM 781 C CA . GLN A 1 96 ? 5.823 -1.306 -11.739 1.00 91.19 96 GLN A CA 1
ATOM 782 C C . GLN A 1 96 ? 5.757 -0.389 -12.960 1.00 91.19 96 GLN A C 1
ATOM 784 O O . GLN A 1 96 ? 5.609 -0.901 -1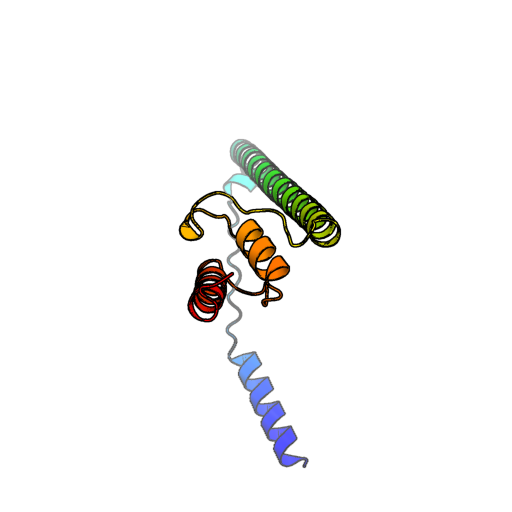4.062 1.00 91.19 96 GLN A O 1
ATOM 789 N N . ASP A 1 97 ? 5.907 0.923 -12.770 1.00 87.12 97 ASP A N 1
ATOM 790 C CA . ASP A 1 97 ? 5.937 1.912 -13.854 1.00 87.12 97 ASP A CA 1
ATOM 791 C C . ASP A 1 97 ? 7.145 1.646 -14.766 1.00 87.12 97 ASP A C 1
ATOM 793 O O . ASP A 1 97 ? 6.993 1.493 -15.975 1.00 87.12 97 ASP A O 1
ATOM 797 N N . ILE A 1 98 ? 8.330 1.457 -14.173 1.00 88.00 98 ILE A N 1
ATOM 798 C CA . ILE A 1 98 ? 9.560 1.104 -14.899 1.00 88.00 98 ILE A CA 1
ATOM 799 C C . ILE A 1 98 ? 9.407 -0.250 -15.601 1.00 88.00 98 ILE A C 1
ATOM 801 O O . ILE A 1 98 ? 9.735 -0.376 -16.778 1.00 88.00 98 ILE A O 1
ATOM 805 N N . ALA A 1 99 ? 8.879 -1.268 -14.912 1.00 91.38 99 ALA A N 1
ATOM 806 C CA . ALA A 1 99 ? 8.629 -2.569 -15.529 1.00 91.38 99 ALA A CA 1
ATOM 807 C C . ALA A 1 99 ? 7.667 -2.452 -16.722 1.00 91.38 99 ALA A C 1
ATOM 809 O O . ALA A 1 99 ? 7.926 -3.050 -17.760 1.00 91.38 99 ALA A O 1
ATOM 810 N N . HIS A 1 100 ? 6.604 -1.652 -16.609 1.00 89.12 100 HIS A N 1
ATOM 811 C CA . HIS A 1 100 ? 5.658 -1.404 -17.695 1.00 89.12 100 HIS A CA 1
ATOM 812 C C . HIS A 1 100 ? 6.315 -0.692 -18.886 1.00 89.12 100 HIS A C 1
ATOM 814 O O . HIS A 1 100 ? 6.152 -1.133 -20.025 1.00 89.12 100 HIS A O 1
ATOM 820 N N . ALA A 1 101 ? 7.111 0.354 -18.634 1.00 87.12 101 ALA A N 1
ATOM 821 C CA . ALA A 1 101 ? 7.857 1.067 -19.673 1.00 87.12 101 ALA A CA 1
ATOM 822 C C . ALA A 1 101 ? 8.787 0.116 -20.448 1.00 87.12 101 ALA A C 1
ATOM 824 O O . ALA A 1 101 ? 8.776 0.108 -21.681 1.00 87.12 101 ALA A O 1
ATOM 825 N N . LEU A 1 102 ? 9.479 -0.775 -19.729 1.00 87.69 102 LEU A N 1
ATOM 826 C CA . LEU A 1 102 ? 10.336 -1.826 -20.289 1.00 87.69 102 LEU A CA 1
ATOM 827 C C . LEU A 1 102 ? 9.561 -3.001 -20.924 1.00 87.69 102 LEU A C 1
ATOM 829 O O . LEU A 1 102 ? 10.178 -3.924 -21.448 1.00 87.69 102 LEU A O 1
ATOM 833 N N . GLY A 1 103 ? 8.223 -3.011 -20.880 1.00 87.88 103 GLY A N 1
ATOM 834 C CA . GLY A 1 103 ? 7.398 -4.109 -21.406 1.00 87.88 103 GLY A CA 1
ATOM 835 C C . GLY A 1 103 ? 7.478 -5.407 -20.591 1.00 87.88 103 GLY A C 1
ATOM 836 O O . GLY A 1 103 ? 7.138 -6.479 -21.088 1.00 87.88 103 GLY A O 1
ATOM 837 N N . LEU A 1 104 ? 7.931 -5.324 -19.342 1.00 90.62 104 LEU A N 1
ATOM 838 C CA . LEU A 1 104 ? 8.040 -6.435 -18.406 1.00 90.62 104 LEU A CA 1
ATOM 839 C C . LEU A 1 104 ? 6.744 -6.620 -17.608 1.00 90.62 104 LEU A C 1
ATOM 841 O O . LEU A 1 104 ? 5.914 -5.725 -17.450 1.00 90.62 104 LEU A O 1
ATOM 845 N N . LEU A 1 105 ? 6.602 -7.804 -17.016 1.00 92.06 105 LEU A N 1
ATOM 846 C CA . LEU A 1 105 ? 5.478 -8.115 -16.144 1.00 92.06 105 LEU A CA 1
ATOM 847 C C . LEU A 1 105 ? 5.516 -7.255 -14.860 1.00 92.06 105 LEU A C 1
ATOM 849 O O . LEU A 1 105 ? 6.527 -7.227 -14.156 1.00 92.06 105 LEU A O 1
ATOM 853 N N . THR A 1 106 ? 4.396 -6.615 -14.509 1.00 90.81 106 THR A N 1
ATOM 854 C CA . THR A 1 106 ? 4.254 -5.724 -13.332 1.00 90.81 106 THR A CA 1
ATOM 855 C C . THR A 1 106 ? 3.754 -6.436 -12.067 1.00 90.81 106 THR A C 1
ATOM 857 O O . THR A 1 106 ? 3.612 -5.828 -10.998 1.00 90.81 106 THR A O 1
ATOM 860 N N . THR A 1 107 ? 3.489 -7.743 -12.156 1.00 89.94 107 THR A N 1
ATOM 861 C CA . THR A 1 107 ? 3.009 -8.546 -11.029 1.00 89.94 107 THR A CA 1
ATOM 862 C C . THR A 1 107 ? 4.158 -8.984 -10.123 1.00 89.94 107 THR A C 1
ATOM 864 O O . THR A 1 107 ? 5.256 -9.333 -10.575 1.00 89.94 107 THR A O 1
ATOM 867 N N . GLY A 1 108 ? 3.883 -8.984 -8.816 1.00 91.06 108 GLY A N 1
ATOM 868 C CA . GLY A 1 108 ? 4.804 -9.452 -7.784 1.00 91.06 108 GLY A CA 1
ATOM 869 C C . GLY A 1 108 ? 5.066 -8.444 -6.665 1.00 91.06 108 GLY A C 1
ATOM 870 O O . GLY A 1 108 ? 4.503 -7.347 -6.604 1.00 91.06 108 GLY A O 1
ATOM 871 N N . GLY A 1 109 ? 5.919 -8.860 -5.729 1.00 92.25 109 GLY A N 1
ATOM 872 C CA . GLY A 1 109 ? 6.454 -7.996 -4.677 1.00 92.25 109 GLY A CA 1
ATOM 873 C C . GLY A 1 109 ? 7.621 -7.134 -5.171 1.00 92.25 109 GLY A C 1
ATOM 874 O O . GLY A 1 109 ? 8.175 -7.376 -6.240 1.00 92.25 109 GLY A O 1
ATOM 875 N N . LYS A 1 110 ? 8.045 -6.161 -4.352 1.00 92.81 110 LYS A N 1
ATOM 876 C CA . LYS A 1 110 ? 9.142 -5.226 -4.680 1.00 92.81 110 LYS A CA 1
ATOM 877 C C . LYS A 1 110 ? 10.435 -5.937 -5.123 1.00 92.81 110 LYS A C 1
ATOM 879 O O . LYS A 1 110 ? 11.055 -5.507 -6.086 1.00 92.81 110 LYS A O 1
ATOM 884 N N . LYS A 1 111 ? 10.822 -7.026 -4.445 1.00 92.81 111 LYS A N 1
ATOM 885 C CA . LYS A 1 111 ? 12.042 -7.795 -4.763 1.00 92.81 111 LYS A CA 1
ATOM 886 C C . LYS A 1 111 ? 11.991 -8.434 -6.154 1.00 92.81 111 LYS A C 1
ATOM 888 O O . LYS A 1 111 ? 12.928 -8.279 -6.920 1.00 92.81 111 LYS A O 1
ATOM 893 N N . VAL A 1 112 ? 10.860 -9.054 -6.495 1.00 93.88 112 VAL A N 1
ATOM 894 C CA . VAL A 1 112 ? 10.654 -9.713 -7.795 1.00 93.88 112 VAL A CA 1
ATOM 895 C C . VAL A 1 112 ? 10.726 -8.702 -8.940 1.00 93.88 112 VAL A C 1
ATOM 897 O O . VAL A 1 112 ? 11.328 -8.981 -9.970 1.00 93.88 112 VAL A O 1
ATOM 900 N N . LEU A 1 113 ? 10.142 -7.512 -8.755 1.00 94.44 113 LEU A N 1
ATOM 901 C CA . LEU A 1 113 ? 10.225 -6.437 -9.748 1.00 94.44 113 LEU A CA 1
ATOM 902 C C . LEU A 1 113 ? 11.668 -5.950 -9.932 1.00 94.44 113 LEU A C 1
ATOM 904 O O . LEU A 1 113 ? 12.114 -5.799 -11.064 1.00 94.44 113 LEU A O 1
ATOM 908 N N . LEU A 1 114 ? 12.410 -5.759 -8.835 1.00 94.44 114 LEU A N 1
ATOM 909 C CA . LEU A 1 114 ? 13.818 -5.356 -8.880 1.00 94.44 114 LEU A CA 1
ATOM 910 C C . LEU A 1 114 ? 14.688 -6.366 -9.620 1.00 94.44 114 LEU A C 1
ATOM 912 O O . LEU A 1 114 ? 15.446 -5.972 -10.497 1.00 94.44 114 LEU A O 1
ATOM 916 N N . GLU A 1 115 ? 14.573 -7.649 -9.288 1.00 93.94 115 GLU A N 1
ATOM 917 C CA . GLU A 1 115 ? 15.323 -8.715 -9.956 1.00 93.94 115 GLU A CA 1
ATOM 918 C C . GLU A 1 115 ? 15.024 -8.734 -11.457 1.00 93.94 115 GLU A C 1
ATOM 920 O O . GLU A 1 115 ? 15.948 -8.765 -12.263 1.00 93.94 115 GLU A O 1
ATOM 925 N N . ARG A 1 116 ? 13.746 -8.623 -11.839 1.00 94.62 116 ARG A N 1
ATOM 926 C CA . ARG A 1 116 ? 13.310 -8.662 -13.241 1.00 94.62 116 ARG A CA 1
ATOM 927 C C . ARG A 1 116 ? 13.833 -7.470 -14.053 1.00 94.62 116 ARG A C 1
ATOM 929 O O . ARG A 1 116 ? 14.322 -7.657 -15.161 1.00 94.62 116 ARG A O 1
ATOM 936 N N . ILE A 1 117 ? 13.766 -6.263 -13.491 1.00 93.19 117 ILE A N 1
ATOM 937 C CA . ILE A 1 117 ? 14.299 -5.045 -14.122 1.00 93.19 117 ILE A CA 1
ATOM 938 C C . ILE A 1 117 ? 15.827 -5.115 -14.222 1.00 93.19 117 ILE A C 1
ATOM 940 O O . ILE A 1 117 ? 16.393 -4.831 -15.271 1.00 93.19 117 ILE A O 1
ATOM 944 N N . THR A 1 118 ? 16.496 -5.534 -13.146 1.00 92.69 118 THR A N 1
ATOM 945 C CA . THR A 1 118 ? 17.963 -5.648 -13.111 1.00 92.69 118 THR A CA 1
ATOM 946 C C . THR A 1 118 ? 18.456 -6.681 -14.122 1.00 92.69 118 THR A C 1
ATOM 948 O O . THR A 1 118 ? 19.437 -6.445 -14.816 1.00 92.69 118 THR A O 1
ATOM 951 N N . HIS A 1 119 ? 17.757 -7.811 -14.244 1.00 92.94 119 HIS A N 1
ATOM 952 C CA . HIS A 1 119 ? 18.055 -8.826 -15.248 1.00 92.94 119 HIS A CA 1
ATOM 953 C C . HIS A 1 119 ? 17.920 -8.272 -16.672 1.00 92.94 119 HIS A C 1
ATOM 955 O O . HIS A 1 119 ? 18.843 -8.444 -17.457 1.00 92.94 119 HIS A O 1
ATOM 961 N N . CYS A 1 120 ? 16.847 -7.528 -16.966 1.00 90.69 120 CYS A N 1
ATOM 962 C CA . CYS A 1 120 ? 16.647 -6.888 -18.270 1.00 90.69 120 CYS A CA 1
ATOM 963 C C . CYS A 1 120 ? 17.795 -5.930 -18.645 1.00 90.69 120 CYS A C 1
ATOM 965 O O . CYS A 1 120 ? 18.304 -5.998 -19.763 1.00 90.69 120 CYS A O 1
ATOM 967 N N . PHE A 1 121 ? 18.247 -5.091 -17.703 1.00 89.44 121 PHE A N 1
ATOM 968 C CA . PHE A 1 121 ? 19.397 -4.200 -17.918 1.00 89.44 121 PHE A CA 1
ATOM 969 C C . PHE A 1 121 ? 20.720 -4.958 -18.075 1.00 89.44 121 PHE A C 1
ATOM 971 O O . PHE A 1 121 ? 21.559 -4.569 -18.880 1.00 89.44 121 PHE A O 1
ATOM 978 N N . ASN A 1 122 ? 20.911 -6.059 -17.345 1.00 89.19 122 ASN A N 1
ATOM 979 C CA . ASN A 1 122 ? 22.111 -6.886 -17.489 1.00 89.19 122 ASN A CA 1
ATOM 980 C C . ASN A 1 122 ? 22.163 -7.613 -18.842 1.00 89.19 122 ASN A C 1
ATOM 982 O O . ASN A 1 122 ? 23.246 -7.789 -19.392 1.00 89.19 122 ASN A O 1
ATOM 986 N N . GLU A 1 123 ? 21.015 -8.047 -19.371 1.00 89.88 123 GLU A N 1
ATOM 987 C CA . GLU A 1 123 ? 20.926 -8.668 -20.700 1.00 89.88 123 GLU A CA 1
ATOM 988 C C . GLU A 1 123 ? 21.084 -7.649 -21.835 1.00 89.88 123 GLU A C 1
ATOM 990 O O . GLU A 1 123 ? 21.544 -8.004 -22.919 1.00 89.88 123 GLU A O 1
ATOM 995 N N . ASN A 1 124 ? 20.756 -6.380 -21.580 1.00 84.25 124 ASN A N 1
ATOM 996 C CA . ASN A 1 124 ? 20.809 -5.297 -22.558 1.00 84.25 124 ASN A CA 1
ATOM 997 C C . AS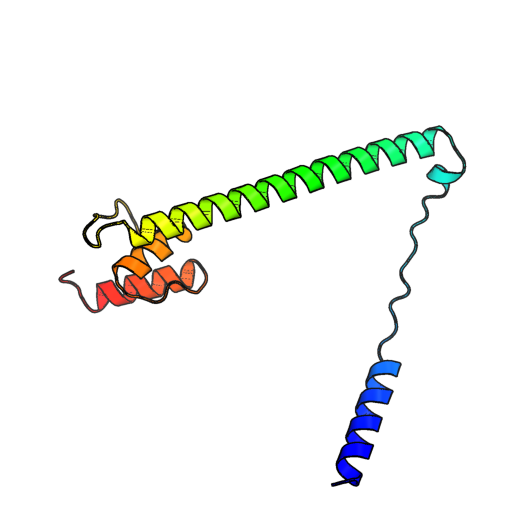N A 1 124 ? 21.623 -4.107 -22.015 1.00 84.25 124 ASN A C 1
ATOM 999 O O . ASN A 1 124 ? 21.049 -3.061 -21.715 1.00 84.25 124 ASN A O 1
ATOM 1003 N N . PRO A 1 125 ? 22.960 -4.223 -21.911 1.00 75.81 125 PRO A N 1
ATOM 1004 C CA . PRO A 1 125 ? 23.813 -3.186 -21.320 1.00 75.81 125 PRO A CA 1
ATOM 1005 C C . PRO A 1 125 ? 23.912 -1.890 -22.150 1.00 75.81 125 PRO A C 1
ATOM 1007 O O . PRO A 1 125 ? 24.599 -0.958 -21.742 1.00 75.81 125 PRO A O 1
ATOM 1010 N N . SER A 1 126 ? 23.279 -1.840 -23.326 1.00 72.94 126 SER A N 1
ATOM 1011 C CA . SER A 1 126 ? 23.214 -0.671 -24.212 1.00 72.94 126 SER A CA 1
ATOM 1012 C C . SER A 1 126 ? 21.893 0.109 -24.135 1.00 72.94 126 SER A C 1
ATOM 1014 O O . SER A 1 126 ? 21.737 1.068 -24.890 1.00 72.94 126 SER A O 1
ATOM 1016 N N . LEU A 1 127 ? 20.940 -0.331 -23.301 1.00 61.81 127 LEU A N 1
ATOM 1017 C CA . LEU A 1 127 ? 19.739 0.430 -22.922 1.00 61.81 127 LEU A CA 1
ATOM 1018 C C . LEU A 1 127 ? 20.070 1.411 -21.793 1.00 61.81 127 LEU A C 1
ATOM 1020 O O . LEU A 1 127 ? 19.520 2.532 -21.836 1.00 61.81 127 LEU A O 1
#

Organism: NCBI:txid152965

Foldseek 3Di:
DVVVVVVVVVVVVVVVVPPPPPPPPPPDPVCCVPDPVNVVVVVVVVVVVVVVVVVVVVVVVVVVVVVVVVVVCLVVDDLPDDDDDDLVPDDLVVLLSPCVSVVHDSDDDSVVSSVRSVVVCVVPVPD

Sequence (127 aa):
MARSEIQDLKKRANAKESRTRKRQKLNVDARCLTSDEGLRLAQEQQALREKQENKKREAHEQRVAKEAERERLRLESDRNEPFTGALTTKSKPDLQDIAHALGLLTTGGKKVLLERITHCFNENPSL

Secondary structure (DSSP, 8-state):
-HHHHHHHHHHHHHHHHSS----------THHHH-HHHHHHHHHHHHHHHHHHHHHHHHHHHHHHHHHHHHHHHHHS-TTPPPPS-GGGS-HHHHHHHHHHTT----S-HHHHHHHHHHHHHH-TT-

pLDDT: mean 79.61, std 9.87, range [57.06, 94.62]

InterPro domains:
  IPR003034 SAP domain [PF02037] (88-119)
  IPR003034 SAP domain [PS50800] (87-121)